Protein AF-X1D579-F1 (afdb_monomer)

pLDDT: mean 88.54, std 12.67, range [33.84, 98.38]

Mean predicted aligned error: 5.42 Å

Sequence (133 aa):
TDLMLLWPPNHQMEDVAVYIDATDNCAAPEDLILLSVTVSSSELDDSNGTGDGETLGDVNGENGDTVPVDVTSLFGYNTISMGFEGSLSLRAERDGAGSGRTYTITAILLDTANNIAQTSCVIVVPHDRRGKK

Secondary structure (DSSP, 8-state):
--EEE--S--S-EEEEEEEE----SSS-GGG-EEEEEEEEESS-TT-SSSSS-----TBTTB--SSS-EE-GGGEEEETTTTEEEEEEEEE----TTSSEEEEEEEEEEE-TT--EEEEEEEEEEES------

Structure (mmCIF, N/CA/C/O backbone):
data_AF-X1D579-F1
#
_entry.id   AF-X1D579-F1
#
loop_
_atom_site.group_PDB
_atom_site.id
_atom_site.type_symbol
_atom_site.label_atom_id
_atom_site.label_alt_id
_atom_site.label_comp_id
_atom_site.label_asym_id
_atom_site.label_entity_id
_atom_site.label_seq_id
_atom_site.pdbx_PDB_ins_code
_atom_site.Cartn_x
_atom_site.Cartn_y
_atom_site.Cartn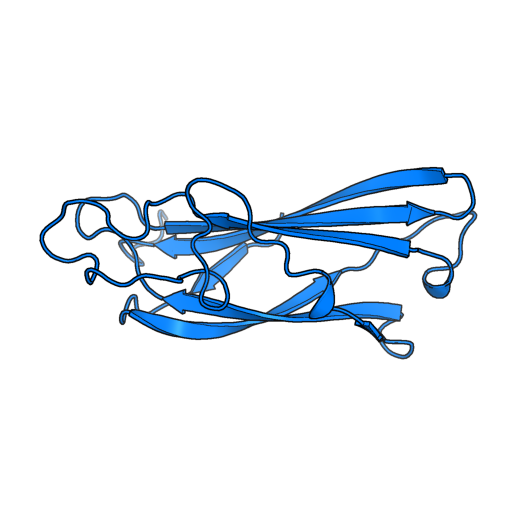_z
_atom_site.occupancy
_atom_site.B_iso_or_equiv
_atom_site.auth_seq_id
_atom_site.auth_comp_id
_atom_site.auth_asym_id
_atom_site.auth_atom_id
_atom_site.pdbx_PDB_model_num
ATOM 1 N N . THR A 1 1 ? -6.416 -8.565 -8.035 1.00 54.69 1 THR A N 1
ATOM 2 C CA . THR A 1 1 ? -6.226 -7.712 -6.851 1.00 54.69 1 THR A CA 1
ATOM 3 C C . THR A 1 1 ? -5.818 -8.619 -5.725 1.00 54.69 1 THR A C 1
ATOM 5 O O . THR A 1 1 ? -6.550 -9.570 -5.462 1.00 54.69 1 THR A O 1
ATOM 8 N N . ASP A 1 2 ? -4.636 -8.406 -5.159 1.00 72.81 2 ASP A N 1
ATOM 9 C CA . ASP A 1 2 ? -4.200 -9.155 -3.979 1.00 72.81 2 ASP A CA 1
ATOM 10 C C . ASP A 1 2 ? -5.021 -8.719 -2.752 1.00 72.81 2 ASP A C 1
ATOM 12 O O . ASP A 1 2 ? -5.448 -7.559 -2.686 1.00 72.81 2 ASP A O 1
ATOM 16 N N . LEU A 1 3 ? -5.298 -9.656 -1.841 1.00 71.88 3 LEU A N 1
ATOM 17 C CA . LEU A 1 3 ? -6.120 -9.438 -0.652 1.00 71.88 3 LEU A CA 1
ATOM 18 C C . LEU A 1 3 ? -5.370 -9.886 0.599 1.00 71.88 3 LEU A C 1
ATOM 20 O O . LEU A 1 3 ? -5.144 -11.080 0.802 1.00 71.88 3 LEU A O 1
ATOM 24 N N . MET A 1 4 ? -5.086 -8.936 1.485 1.00 86.88 4 MET A N 1
ATOM 25 C CA . MET A 1 4 ? -4.479 -9.214 2.784 1.00 86.88 4 MET A CA 1
ATOM 26 C C . MET A 1 4 ? -5.466 -8.942 3.921 1.00 86.88 4 MET A C 1
ATOM 28 O O . MET A 1 4 ? -6.268 -8.013 3.860 1.00 86.88 4 MET A O 1
ATOM 32 N N . LEU A 1 5 ? -5.403 -9.758 4.972 1.00 91.50 5 LEU A N 1
ATOM 33 C CA . LEU A 1 5 ? -6.219 -9.612 6.173 1.00 91.50 5 LEU A CA 1
ATOM 34 C C . LEU A 1 5 ? -5.388 -9.010 7.303 1.00 91.50 5 LEU A C 1
ATOM 36 O O . LEU A 1 5 ? -4.361 -9.577 7.671 1.00 91.50 5 LEU A O 1
ATOM 40 N N . LEU A 1 6 ? -5.893 -7.946 7.916 1.00 92.38 6 LEU A N 1
ATOM 41 C CA . LEU A 1 6 ? -5.265 -7.289 9.053 1.00 92.38 6 LEU A CA 1
ATOM 42 C C . LEU A 1 6 ? -6.186 -7.485 10.277 1.00 92.38 6 LEU A C 1
ATOM 44 O O . LEU A 1 6 ? -7.301 -6.972 10.344 1.00 92.38 6 LEU A O 1
ATOM 48 N N . TRP A 1 7 ? -5.793 -8.400 11.173 1.00 89.62 7 TRP A N 1
ATOM 49 C CA . TRP A 1 7 ? -6.603 -8.875 12.307 1.00 89.62 7 TRP A CA 1
ATOM 50 C C . TRP A 1 7 ? -5.715 -9.417 13.438 1.00 89.62 7 TRP A C 1
ATOM 52 O O . TRP A 1 7 ? -4.786 -10.173 13.135 1.00 89.62 7 TRP A O 1
ATOM 62 N N . PRO A 1 8 ? -6.085 -9.243 14.727 1.00 91.38 8 PRO A N 1
ATOM 63 C CA . PRO A 1 8 ? -7.355 -8.698 15.252 1.00 91.38 8 PRO A CA 1
ATOM 64 C C . PRO A 1 8 ? -7.518 -7.197 15.063 1.00 91.38 8 PRO A C 1
ATOM 66 O O . PRO A 1 8 ? -6.504 -6.524 15.003 1.00 91.38 8 PRO A O 1
ATOM 69 N N . PRO A 1 9 ? -8.763 -6.676 14.985 1.00 89.62 9 PRO A N 1
ATOM 70 C CA . PRO A 1 9 ? -9.013 -5.243 15.013 1.00 89.62 9 PRO A CA 1
ATOM 71 C C . PRO A 1 9 ? -8.744 -4.732 16.438 1.00 89.62 9 PRO A C 1
ATOM 73 O O . PRO A 1 9 ? -9.656 -4.586 17.247 1.00 89.62 9 PRO A O 1
ATOM 76 N N . ASN A 1 10 ? -7.468 -4.622 16.793 1.00 89.69 10 ASN A N 1
ATOM 77 C CA . ASN A 1 10 ? -6.954 -4.302 18.126 1.00 89.69 10 ASN A CA 1
ATOM 78 C C . ASN A 1 10 ? -6.455 -2.850 18.233 1.00 89.69 10 ASN A C 1
ATOM 80 O O . ASN A 1 10 ? -5.860 -2.487 19.246 1.00 89.69 10 ASN A O 1
ATOM 84 N N . HIS A 1 11 ? -6.676 -2.057 17.186 1.00 88.62 11 HIS A N 1
ATOM 85 C CA . HIS A 1 11 ? -6.297 -0.656 17.042 1.00 88.62 11 HIS A CA 1
ATOM 86 C C . HIS A 1 11 ? -4.784 -0.429 17.095 1.00 88.62 11 HIS A C 1
ATOM 88 O O . HIS A 1 11 ? -4.320 0.668 17.399 1.00 88.62 11 HIS A O 1
ATOM 94 N N . GLN A 1 12 ? -3.989 -1.458 16.796 1.00 91.44 12 GLN A N 1
ATOM 95 C CA . GLN A 1 12 ? -2.535 -1.357 16.706 1.00 91.44 12 GLN A CA 1
ATOM 96 C C . GLN A 1 12 ? -2.098 -1.093 15.268 1.00 91.44 12 GLN A C 1
ATOM 98 O O . GLN A 1 12 ? -2.773 -1.491 14.324 1.00 91.44 12 GLN A O 1
ATOM 103 N N . MET A 1 13 ? -0.971 -0.405 15.110 1.00 94.38 13 MET A N 1
ATOM 104 C CA . MET A 1 13 ? -0.308 -0.287 13.815 1.00 94.38 13 MET A CA 1
ATOM 105 C C . MET A 1 13 ? 0.410 -1.598 13.513 1.00 94.38 13 MET A C 1
ATOM 107 O O . MET A 1 13 ? 1.166 -2.090 14.351 1.00 94.38 13 MET A O 1
ATOM 111 N N . GLU A 1 14 ? 0.165 -2.141 12.330 1.00 95.38 14 GLU A N 1
ATOM 112 C CA . GLU A 1 14 ? 0.783 -3.364 11.838 1.00 95.38 14 GLU A CA 1
ATOM 113 C C . GLU A 1 14 ? 1.589 -3.042 10.583 1.00 95.38 14 GLU A C 1
ATOM 115 O O . GLU A 1 14 ? 1.103 -2.374 9.664 1.00 95.38 14 GLU A O 1
ATOM 120 N N . ASP A 1 15 ? 2.823 -3.534 10.539 1.00 95.88 15 ASP A N 1
ATOM 121 C CA . ASP A 1 15 ? 3.687 -3.348 9.381 1.00 95.88 15 ASP A CA 1
ATOM 122 C C . ASP A 1 15 ? 3.288 -4.303 8.255 1.00 95.88 15 ASP A C 1
ATOM 124 O O . ASP A 1 15 ? 3.162 -5.518 8.429 1.00 95.88 15 ASP A O 1
ATOM 128 N N . VAL A 1 16 ? 3.111 -3.728 7.072 1.00 95.19 16 VAL A N 1
ATOM 129 C CA . VAL A 1 16 ? 2.694 -4.408 5.856 1.00 95.19 16 VAL A CA 1
ATOM 130 C C . VAL A 1 16 ? 3.796 -4.305 4.820 1.00 95.19 16 VAL A C 1
ATOM 132 O O . VAL A 1 16 ? 4.082 -3.226 4.300 1.00 95.19 16 VAL A O 1
ATOM 135 N N . ALA A 1 17 ? 4.377 -5.455 4.485 1.00 95.06 17 ALA A N 1
ATOM 136 C CA . ALA A 1 17 ? 5.295 -5.576 3.365 1.00 95.06 17 ALA A CA 1
ATOM 137 C C . ALA A 1 17 ? 4.515 -5.618 2.045 1.00 95.06 17 ALA A C 1
ATOM 139 O O . ALA A 1 17 ? 3.573 -6.397 1.891 1.00 95.06 17 ALA A O 1
ATOM 140 N N . VAL A 1 18 ? 4.936 -4.802 1.085 1.00 95.50 18 VAL A N 1
ATOM 141 C CA . VAL A 1 18 ? 4.339 -4.709 -0.246 1.00 95.50 18 VAL A CA 1
ATOM 142 C C . VAL A 1 18 ? 5.426 -4.918 -1.289 1.00 95.50 18 VAL A C 1
ATOM 144 O O . VAL A 1 18 ? 6.492 -4.305 -1.231 1.00 95.50 18 VAL A O 1
ATOM 147 N N . TYR A 1 19 ? 5.125 -5.782 -2.254 1.00 95.44 19 TYR A N 1
ATOM 148 C CA . TYR A 1 19 ? 5.961 -6.059 -3.413 1.00 95.44 19 TYR A CA 1
ATOM 149 C C . TYR A 1 19 ? 5.206 -5.661 -4.680 1.00 95.44 19 TYR A C 1
ATOM 151 O O . TYR A 1 19 ? 4.040 -6.020 -4.851 1.00 95.44 19 TYR A O 1
ATOM 159 N N . ILE A 1 20 ? 5.865 -4.894 -5.543 1.00 95.00 20 ILE A N 1
ATOM 160 C CA . ILE A 1 20 ? 5.325 -4.401 -6.807 1.00 95.00 20 ILE A CA 1
ATOM 161 C C . ILE A 1 20 ? 6.261 -4.865 -7.916 1.00 95.00 20 ILE A C 1
ATOM 163 O O . ILE A 1 20 ? 7.408 -4.421 -8.003 1.00 95.00 20 ILE A O 1
ATOM 167 N N . ASP A 1 21 ? 5.752 -5.714 -8.796 1.00 91.81 21 ASP A N 1
ATOM 168 C CA . ASP A 1 21 ? 6.420 -6.123 -10.019 1.00 91.81 21 ASP A CA 1
ATOM 169 C C . ASP A 1 21 ? 5.621 -5.715 -11.255 1.00 91.81 21 ASP A C 1
ATOM 171 O O . ASP A 1 21 ? 4.410 -5.477 -11.235 1.00 91.81 21 ASP A O 1
ATOM 175 N N . ALA A 1 22 ? 6.339 -5.606 -12.363 1.00 91.19 22 ALA A N 1
ATOM 176 C CA . ALA A 1 22 ? 5.750 -5.495 -13.679 1.00 91.19 22 ALA A CA 1
ATOM 177 C C . ALA A 1 22 ? 6.685 -6.137 -14.696 1.00 91.19 22 ALA A C 1
ATOM 179 O O . ALA A 1 22 ? 7.901 -6.208 -14.515 1.00 91.19 22 ALA A O 1
ATOM 180 N N . THR A 1 23 ? 6.088 -6.614 -15.781 1.00 88.88 23 THR A N 1
ATOM 181 C CA . THR A 1 23 ? 6.819 -7.177 -16.910 1.00 88.88 23 THR A CA 1
ATOM 182 C C . THR A 1 23 ? 6.468 -6.389 -18.152 1.00 88.88 23 THR A C 1
ATOM 184 O O . THR A 1 23 ? 5.314 -6.015 -18.357 1.00 88.88 23 THR A O 1
ATOM 187 N N . ASP A 1 24 ? 7.475 -6.152 -18.978 1.00 89.31 24 ASP A N 1
ATOM 188 C CA . ASP A 1 24 ? 7.334 -5.510 -20.271 1.00 89.31 24 ASP A CA 1
ATOM 189 C C . ASP A 1 24 ? 8.174 -6.295 -21.287 1.00 89.31 24 ASP A C 1
ATOM 191 O O . ASP A 1 24 ? 9.196 -6.892 -20.946 1.00 89.31 24 ASP A O 1
ATOM 195 N N . ASN A 1 25 ? 7.718 -6.363 -22.538 1.00 88.94 25 ASN A N 1
ATOM 196 C CA . ASN A 1 25 ? 8.435 -7.089 -23.590 1.00 88.94 25 ASN A CA 1
ATOM 197 C C . ASN A 1 25 ? 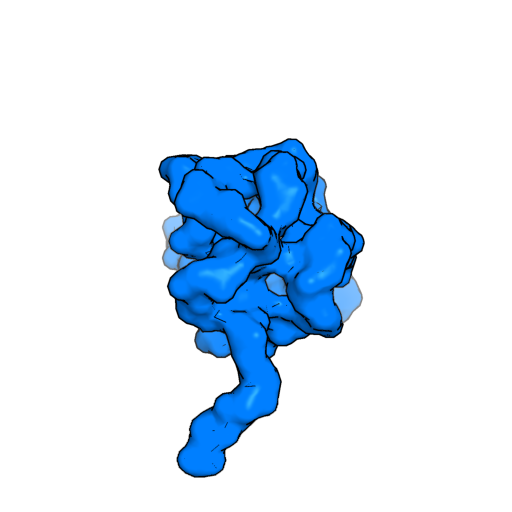9.582 -6.261 -24.208 1.00 88.94 25 ASN A C 1
ATOM 199 O O . ASN A 1 25 ? 10.413 -6.798 -24.938 1.00 88.94 25 ASN A O 1
ATOM 203 N N . CYS A 1 26 ? 9.598 -4.956 -23.950 1.00 90.44 26 CYS A N 1
ATOM 204 C CA . CYS A 1 26 ? 10.524 -3.962 -24.479 1.00 90.44 26 CYS A CA 1
ATOM 205 C C . CYS A 1 26 ? 11.414 -3.344 -23.390 1.00 90.44 26 CYS A C 1
ATOM 207 O O . CYS A 1 26 ? 12.543 -2.969 -23.704 1.00 90.44 26 CYS A O 1
ATOM 209 N N . ALA A 1 27 ? 10.935 -3.229 -22.146 1.00 90.25 27 ALA A N 1
ATOM 210 C CA . ALA A 1 27 ? 11.697 -2.684 -21.019 1.00 90.25 27 ALA A CA 1
ATOM 211 C C . ALA A 1 27 ? 12.129 -3.781 -20.035 1.00 90.25 27 ALA A C 1
ATOM 213 O O . ALA A 1 27 ? 11.350 -4.675 -19.699 1.00 90.25 27 ALA A O 1
ATOM 214 N N . ALA A 1 28 ? 13.371 -3.705 -19.548 1.00 91.06 28 ALA A N 1
ATOM 215 C CA . ALA A 1 28 ? 13.784 -4.536 -18.426 1.00 91.06 28 ALA A CA 1
ATOM 216 C C . ALA A 1 28 ? 13.121 -4.020 -17.131 1.00 91.06 28 ALA A C 1
ATOM 218 O O . ALA A 1 28 ? 12.894 -2.816 -17.008 1.00 91.06 28 ALA A O 1
ATOM 219 N N . PRO A 1 29 ? 12.841 -4.883 -16.134 1.00 90.75 29 PRO A N 1
ATOM 220 C CA . PRO A 1 29 ? 12.221 -4.452 -14.876 1.00 90.75 29 PRO A CA 1
ATOM 221 C C . PRO A 1 29 ? 12.988 -3.347 -14.131 1.00 90.75 29 PRO A C 1
ATOM 223 O O . PRO A 1 29 ? 12.376 -2.519 -13.465 1.00 90.75 29 PRO A O 1
ATOM 226 N N . GLU A 1 30 ? 14.314 -3.298 -14.282 1.00 92.25 30 GLU A N 1
ATOM 227 C CA . GLU A 1 30 ? 15.184 -2.277 -13.678 1.00 92.25 30 GLU A CA 1
ATOM 228 C C . GLU A 1 30 ? 15.116 -0.905 -14.363 1.00 92.25 30 GLU A C 1
ATOM 230 O O . GLU A 1 30 ? 15.524 0.090 -13.767 1.00 92.25 30 GLU A O 1
ATOM 235 N N . ASP A 1 31 ? 14.571 -0.841 -15.581 1.00 93.81 31 ASP A N 1
ATOM 236 C CA . ASP A 1 31 ? 14.356 0.408 -16.317 1.00 93.81 31 ASP A CA 1
ATOM 237 C C . ASP A 1 31 ? 12.990 1.046 -16.010 1.00 93.81 31 ASP A C 1
ATOM 239 O O . ASP A 1 31 ? 12.690 2.146 -16.485 1.00 93.81 31 ASP A O 1
ATOM 243 N N . LEU A 1 32 ? 12.137 0.360 -15.242 1.00 94.19 32 LEU A N 1
ATOM 244 C CA . LEU A 1 32 ? 10.837 0.877 -14.835 1.00 94.19 32 LEU A CA 1
ATOM 245 C C . LEU A 1 32 ? 10.997 1.944 -13.753 1.00 94.19 32 LEU A C 1
ATOM 247 O O . LEU A 1 32 ? 11.814 1.830 -12.841 1.00 94.19 32 LEU A O 1
ATOM 251 N N . ILE A 1 33 ? 10.157 2.972 -13.822 1.00 95.06 33 ILE A N 1
ATOM 252 C CA . ILE A 1 33 ? 10.129 4.059 -12.846 1.00 95.06 33 ILE A CA 1
ATOM 253 C C . ILE A 1 33 ? 8.847 3.945 -12.028 1.00 95.06 33 ILE A C 1
ATOM 255 O O . ILE A 1 33 ? 7.745 4.011 -12.575 1.00 95.06 33 ILE A O 1
ATOM 259 N N . LEU A 1 34 ? 8.989 3.828 -10.708 1.00 97.19 34 LEU A N 1
ATOM 260 C CA . LEU A 1 34 ? 7.879 3.970 -9.771 1.00 97.19 34 LEU A CA 1
ATOM 261 C C . LEU A 1 34 ? 7.505 5.448 -9.651 1.00 97.19 34 LEU A C 1
ATOM 263 O O . LEU A 1 34 ? 8.227 6.229 -9.036 1.00 97.19 34 LEU A O 1
ATOM 267 N N . LEU A 1 35 ? 6.394 5.832 -10.284 1.00 97.19 35 LEU A N 1
ATOM 268 C CA . LEU A 1 35 ? 5.904 7.210 -10.266 1.00 97.19 35 LEU A CA 1
ATOM 269 C C . LEU A 1 35 ? 5.226 7.546 -8.944 1.00 97.19 35 LEU A C 1
ATOM 271 O O . LEU A 1 35 ? 5.449 8.629 -8.407 1.00 97.19 35 LEU A O 1
ATOM 275 N N . SER A 1 36 ? 4.380 6.643 -8.450 1.00 98.06 36 SER A N 1
ATOM 276 C CA . SER A 1 36 ? 3.715 6.828 -7.167 1.00 98.06 36 SER A CA 1
ATOM 277 C C . SER A 1 36 ? 3.262 5.517 -6.539 1.00 98.06 36 SER A C 1
ATOM 279 O O . SER A 1 36 ? 2.948 4.548 -7.235 1.00 98.06 36 SER A O 1
ATOM 281 N N . VAL A 1 37 ? 3.180 5.529 -5.210 1.00 98.38 37 VAL A N 1
ATOM 282 C CA . VAL A 1 37 ? 2.425 4.582 -4.391 1.00 98.38 37 VAL A CA 1
ATOM 283 C C . VAL A 1 37 ? 1.571 5.384 -3.420 1.00 98.38 37 VAL A C 1
ATOM 285 O O . VAL A 1 37 ? 2.100 6.122 -2.591 1.00 98.38 37 VAL A O 1
ATOM 288 N N . THR A 1 38 ? 0.252 5.242 -3.516 1.00 98.38 38 THR A N 1
ATOM 289 C CA . THR A 1 38 ? -0.694 5.925 -2.631 1.00 98.38 38 THR A CA 1
ATOM 290 C C . THR A 1 38 ? -1.608 4.946 -1.917 1.00 98.38 38 THR A C 1
ATOM 292 O O . THR A 1 38 ? -1.908 3.867 -2.434 1.00 98.38 38 THR A O 1
ATOM 295 N N . VAL A 1 39 ? -2.067 5.323 -0.725 1.00 98.12 39 VAL A N 1
ATOM 296 C CA . VAL A 1 39 ? -2.962 4.496 0.087 1.00 98.12 39 VAL A CA 1
ATOM 297 C C . VAL A 1 39 ? -4.187 5.297 0.504 1.00 98.12 39 VAL A C 1
ATOM 299 O O . VAL A 1 39 ? -4.062 6.362 1.101 1.00 98.12 39 VAL A O 1
ATOM 302 N N . SER A 1 40 ? -5.375 4.774 0.203 1.00 96.94 40 SER A N 1
ATOM 303 C CA . SER A 1 40 ? -6.652 5.342 0.649 1.00 96.94 40 SER A CA 1
ATOM 304 C C . SER A 1 40 ? -7.362 4.420 1.638 1.00 96.94 40 SER A C 1
ATOM 306 O O . SER A 1 40 ? -7.378 3.205 1.428 1.00 96.94 40 SER A O 1
ATOM 308 N N . SER A 1 41 ? -8.011 4.992 2.648 1.00 95.19 41 SER A N 1
ATOM 309 C CA . SER A 1 41 ? -8.894 4.309 3.598 1.00 95.19 41 SER A CA 1
ATOM 310 C C . SER A 1 41 ? -10.358 4.466 3.181 1.00 95.19 41 SER A C 1
ATOM 312 O O . SER A 1 41 ? -10.765 5.512 2.682 1.00 95.19 41 SER A O 1
ATOM 314 N N . SER A 1 42 ? -11.168 3.423 3.375 1.00 93.31 42 SER A N 1
ATOM 315 C CA . SER A 1 42 ? -12.618 3.4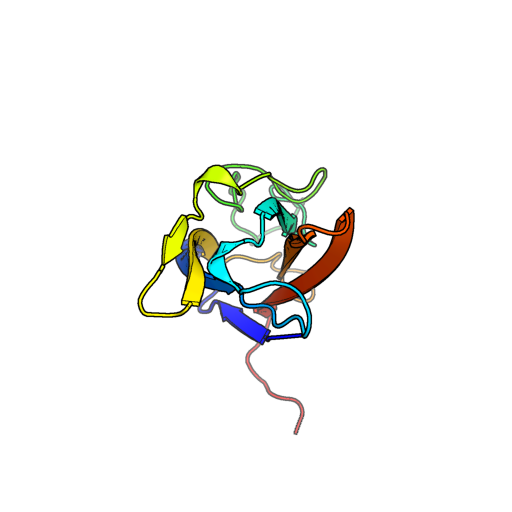74 3.137 1.00 93.31 42 SER A CA 1
ATOM 316 C C . SER A 1 42 ? -13.436 3.975 4.327 1.00 93.31 42 SER A C 1
ATOM 318 O O . SER A 1 42 ? -14.650 4.127 4.201 1.00 93.31 42 SER A O 1
ATOM 320 N N . GLU A 1 43 ? -12.811 4.140 5.488 1.00 89.06 43 GLU A N 1
ATOM 321 C CA . GLU A 1 43 ? -13.447 4.635 6.708 1.00 89.06 43 GLU A CA 1
ATOM 322 C C . GLU A 1 43 ? -12.736 5.908 7.159 1.00 89.06 43 GLU A C 1
ATOM 324 O O . GLU A 1 43 ? -11.533 6.039 6.935 1.00 89.06 43 GLU A O 1
ATOM 329 N N . LEU A 1 44 ? -13.493 6.822 7.770 1.00 84.75 44 LEU A N 1
ATOM 330 C CA . LEU A 1 44 ? -12.940 8.021 8.394 1.00 84.75 44 LEU A CA 1
ATOM 331 C C . LEU A 1 44 ? -1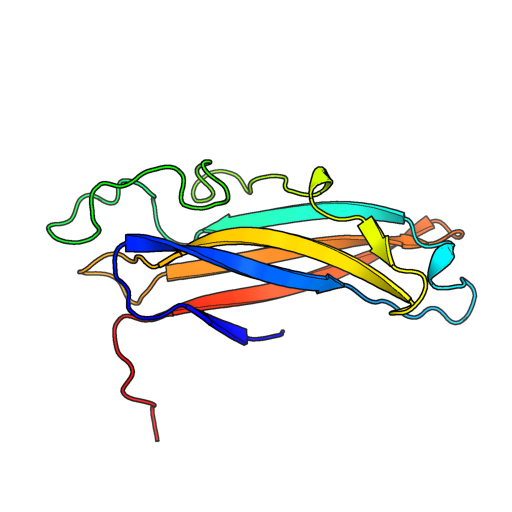2.110 7.614 9.616 1.00 84.75 44 LEU A C 1
ATOM 333 O O . LEU A 1 44 ? -12.535 6.728 10.359 1.00 84.75 44 LEU A O 1
ATOM 337 N N . ASP A 1 45 ? -10.983 8.288 9.834 1.00 75.38 45 ASP A N 1
ATOM 338 C CA . ASP A 1 45 ? -10.134 8.077 11.015 1.00 75.38 45 ASP A CA 1
ATOM 339 C C . ASP A 1 45 ? -10.881 8.479 12.319 1.00 75.38 45 ASP A C 1
ATOM 341 O O . ASP A 1 45 ? -10.730 7.847 13.352 1.00 75.38 45 ASP A O 1
ATOM 345 N N . ASP A 1 46 ? -11.771 9.481 12.272 1.00 66.50 46 ASP A N 1
ATOM 346 C CA . ASP A 1 46 ? -12.618 9.912 13.409 1.00 66.50 46 ASP A CA 1
ATOM 347 C C . ASP A 1 46 ? -14.109 9.669 13.115 1.00 66.50 46 ASP A C 1
ATOM 349 O O . ASP A 1 46 ? -14.943 10.584 13.130 1.00 66.50 46 ASP A O 1
ATOM 353 N N . SER A 1 47 ? -14.457 8.441 12.712 1.00 61.31 47 SER A N 1
ATOM 354 C CA . SER A 1 47 ? -15.862 8.100 12.479 1.00 61.31 47 SER A CA 1
ATOM 355 C C . SER A 1 47 ? -16.630 8.226 13.792 1.00 61.31 47 SER A C 1
ATOM 357 O O . SER A 1 47 ? -16.348 7.563 14.779 1.00 61.31 47 SER A O 1
ATOM 359 N N . ASN A 1 48 ? -17.654 9.075 13.822 1.00 53.69 48 ASN A N 1
ATOM 360 C CA . ASN A 1 48 ? -18.434 9.287 15.035 1.00 53.69 48 ASN A CA 1
ATOM 361 C C . ASN A 1 48 ? -19.176 7.982 15.428 1.00 53.69 48 ASN A C 1
ATOM 363 O O . ASN A 1 48 ? -20.261 7.697 14.914 1.00 53.69 48 ASN A O 1
ATOM 367 N N . GLY A 1 49 ? -18.600 7.198 16.346 1.00 54.38 49 GLY A N 1
ATOM 368 C CA . GLY A 1 49 ? -19.047 5.860 16.748 1.00 54.38 49 GLY A CA 1
ATOM 369 C C . GLY A 1 49 ? -18.626 5.505 18.181 1.00 54.38 49 GLY A C 1
ATOM 370 O O . GLY A 1 49 ? -17.909 6.245 18.838 1.00 54.38 49 GLY A O 1
ATOM 371 N N . THR A 1 50 ? -19.124 4.391 18.735 1.00 55.53 50 THR A N 1
ATOM 372 C CA . THR A 1 50 ? -18.880 4.016 20.150 1.00 55.53 50 THR A CA 1
ATOM 373 C C . THR A 1 50 ? -17.840 2.903 20.328 1.00 55.53 50 THR A C 1
ATOM 375 O O . THR A 1 50 ? -17.923 2.149 21.301 1.00 55.53 50 THR A O 1
ATOM 378 N N . GLY A 1 51 ? -16.911 2.720 19.385 1.00 59.06 51 GLY A N 1
ATOM 379 C CA . GLY A 1 51 ? -15.963 1.601 19.463 1.00 59.06 51 GLY A CA 1
ATOM 380 C C . GLY A 1 51 ? -14.996 1.423 18.296 1.00 59.06 51 GLY A C 1
ATOM 381 O O . GLY A 1 51 ? -14.534 0.303 18.104 1.00 59.06 51 GLY A O 1
ATOM 382 N N . ASP A 1 52 ? -14.727 2.470 17.523 1.00 60.88 52 ASP A N 1
ATOM 383 C CA . ASP A 1 52 ? -13.722 2.491 16.451 1.00 60.88 52 ASP A CA 1
ATOM 384 C C . ASP A 1 52 ? -12.318 2.852 16.962 1.00 60.88 52 ASP A C 1
ATOM 386 O O . ASP A 1 52 ? -11.336 2.483 16.340 1.00 60.88 52 ASP A O 1
ATOM 390 N N . GLY A 1 53 ? -12.223 3.463 18.148 1.00 61.69 53 GLY A N 1
ATOM 391 C CA . GLY A 1 53 ? -10.963 3.740 18.831 1.00 61.69 53 GLY A CA 1
ATOM 392 C C . GLY A 1 53 ? -10.599 5.212 18.944 1.00 61.69 53 GLY A C 1
ATOM 393 O O . GLY A 1 53 ? -9.646 5.489 19.673 1.00 61.69 53 GLY A O 1
ATOM 394 N N . GLU A 1 54 ? -11.338 6.118 18.289 1.00 71.12 54 GLU A N 1
ATOM 395 C CA . GLU A 1 54 ? -10.992 7.547 18.161 1.00 71.12 54 GLU A CA 1
ATOM 396 C C . GLU A 1 54 ? -9.495 7.750 17.829 1.00 71.12 54 GLU A C 1
ATOM 398 O O . GLU A 1 54 ? -8.823 8.610 18.410 1.00 71.12 54 GLU A O 1
ATOM 403 N N . THR A 1 55 ? -8.918 6.894 16.973 1.00 78.44 55 THR A N 1
ATOM 404 C CA . THR A 1 55 ? -7.497 6.989 16.623 1.00 78.44 55 THR A CA 1
ATOM 405 C C . THR A 1 55 ? -7.315 7.657 15.269 1.00 78.44 55 THR A C 1
ATOM 407 O O . THR A 1 55 ? -8.158 7.562 14.397 1.00 78.44 55 THR A O 1
ATOM 410 N N . LEU A 1 56 ? -6.224 8.403 15.116 1.00 85.38 56 LEU A N 1
ATOM 411 C CA . LEU A 1 56 ? -5.897 9.099 13.875 1.00 85.38 56 LEU A CA 1
ATOM 412 C C . LEU A 1 56 ? -4.608 8.532 13.293 1.00 85.38 56 LEU A C 1
ATOM 414 O O . LEU A 1 56 ? -3.761 7.994 14.025 1.00 85.38 56 LEU A O 1
ATOM 418 N N . GLY A 1 57 ? -4.403 8.762 12.000 1.00 90.50 57 GLY A N 1
ATOM 419 C CA . GLY A 1 57 ? -3.140 8.452 11.354 1.00 90.50 57 GLY A CA 1
ATOM 420 C C . GLY A 1 57 ? -3.037 6.984 10.964 1.00 90.50 57 GLY A C 1
ATOM 421 O O . GLY A 1 57 ? -2.011 6.340 11.201 1.00 90.50 57 GLY A O 1
ATOM 422 N N . ASP A 1 58 ? -4.110 6.440 10.404 1.00 91.81 58 ASP A N 1
ATOM 423 C CA . ASP A 1 58 ? -4.249 5.002 10.167 1.00 91.81 58 ASP A CA 1
ATOM 424 C C . ASP A 1 58 ? -3.421 4.469 9.009 1.00 91.81 58 ASP A C 1
ATOM 426 O O . ASP A 1 58 ? -3.246 3.256 8.850 1.00 91.81 58 ASP A O 1
ATOM 430 N N . VAL A 1 59 ? -2.883 5.388 8.217 1.00 94.88 59 VAL A N 1
ATOM 431 C CA . VAL A 1 59 ? -2.042 5.119 7.068 1.00 94.88 59 VAL A CA 1
ATOM 432 C C . VAL A 1 59 ? -0.687 5.762 7.315 1.00 94.88 59 VAL A C 1
ATOM 434 O O . VAL A 1 59 ? -0.473 6.940 7.053 1.00 94.88 59 VAL A O 1
ATOM 437 N N . ASN A 1 60 ? 0.251 4.977 7.844 1.00 94.81 60 ASN A N 1
ATOM 438 C CA . ASN A 1 60 ? 1.617 5.406 8.140 1.00 94.81 60 ASN A CA 1
ATOM 439 C C . ASN A 1 60 ? 1.706 6.663 9.039 1.00 94.81 60 ASN A C 1
ATOM 441 O O . ASN A 1 60 ? 2.631 7.463 8.910 1.00 94.81 60 ASN A O 1
ATOM 445 N N . GLY A 1 61 ? 0.751 6.840 9.960 1.00 92.25 61 GLY A N 1
ATOM 446 C CA . GLY A 1 61 ? 0.663 8.022 10.823 1.00 92.25 61 GLY A CA 1
ATOM 447 C C . GLY A 1 61 ? -0.080 9.212 10.206 1.00 92.25 61 GLY A C 1
ATOM 448 O O . GLY A 1 61 ? -0.146 10.264 10.840 1.00 92.25 61 GLY A O 1
ATOM 449 N N . GLU A 1 62 ? -0.650 9.054 9.011 1.00 93.44 62 GLU A N 1
ATOM 450 C CA . GLU A 1 62 ? -1.458 10.049 8.300 1.00 93.44 62 GLU A CA 1
ATOM 451 C C . GLU A 1 62 ? -2.876 9.531 8.009 1.00 93.44 62 GLU A C 1
ATOM 453 O O . GLU A 1 62 ? -3.136 8.326 8.057 1.00 93.44 62 GLU A O 1
ATOM 458 N N . ASN A 1 63 ? -3.795 10.452 7.706 1.00 90.12 63 ASN A N 1
ATOM 459 C CA . ASN A 1 63 ? -5.195 10.132 7.433 1.00 90.12 63 ASN A CA 1
ATOM 460 C C . ASN A 1 63 ? -5.383 9.841 5.940 1.00 90.12 63 ASN A C 1
ATOM 462 O O . ASN A 1 63 ? -5.102 10.695 5.098 1.00 90.12 63 ASN A O 1
ATOM 466 N N . GLY A 1 64 ? -5.879 8.647 5.611 1.00 89.94 64 GLY A N 1
ATOM 467 C CA . GLY A 1 64 ? -6.056 8.198 4.223 1.00 89.94 64 GLY A CA 1
ATOM 468 C C . GLY A 1 64 ? -7.491 8.246 3.703 1.00 89.94 64 GLY A C 1
ATOM 469 O O . GLY A 1 64 ? -7.750 7.782 2.593 1.00 89.94 64 GLY A O 1
ATOM 470 N N . ASP A 1 65 ? -8.432 8.736 4.500 1.00 88.94 65 ASP A N 1
ATOM 471 C CA . ASP A 1 65 ? -9.875 8.696 4.248 1.00 88.94 65 ASP A CA 1
ATOM 472 C C . ASP A 1 65 ? -10.354 9.756 3.238 1.00 88.94 65 ASP A C 1
ATOM 474 O O . ASP A 1 65 ? -11.183 9.485 2.368 1.00 88.94 65 ASP A O 1
ATOM 478 N N . THR A 1 66 ? -9.810 10.971 3.330 1.00 87.31 66 THR A N 1
ATOM 479 C CA . THR A 1 66 ? -10.221 12.121 2.512 1.00 87.31 66 THR A CA 1
ATOM 480 C C . THR A 1 66 ? -9.322 12.303 1.289 1.00 87.31 66 THR A C 1
ATOM 482 O O . THR A 1 66 ? -9.793 12.666 0.208 1.00 87.31 66 THR A O 1
ATOM 485 N N . VAL A 1 67 ? -8.020 12.060 1.450 1.00 91.88 67 VAL A N 1
ATOM 486 C CA . VAL A 1 67 ? -7.009 12.141 0.389 1.00 91.88 67 VAL A CA 1
ATOM 487 C C . VAL A 1 67 ? -6.083 10.932 0.524 1.00 91.88 67 VAL A C 1
ATOM 489 O O . VAL A 1 67 ? -5.652 10.647 1.638 1.00 91.88 67 VAL A O 1
ATOM 492 N N . PRO A 1 68 ? -5.750 10.223 -0.571 1.00 96.94 68 PRO A N 1
ATOM 493 C CA . PRO A 1 68 ? -4.772 9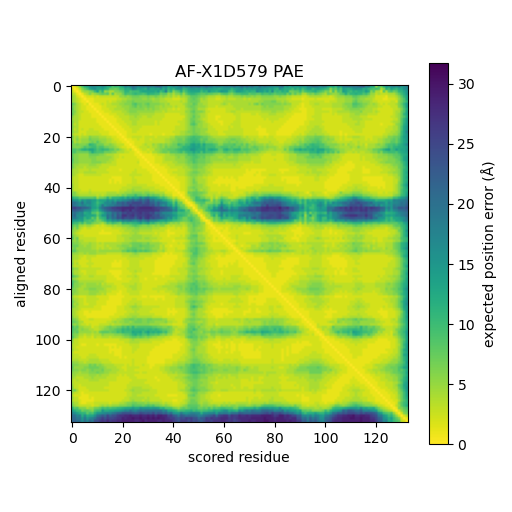.145 -0.504 1.00 96.94 68 PRO A CA 1
ATOM 494 C C . PRO A 1 68 ? -3.410 9.648 -0.007 1.00 96.94 68 PRO A C 1
ATOM 496 O O . PRO A 1 68 ? -2.894 10.639 -0.525 1.00 96.94 68 PRO A O 1
ATOM 499 N N . VAL A 1 69 ? -2.815 8.938 0.950 1.00 97.75 69 VAL A N 1
ATOM 500 C CA . VAL A 1 69 ? -1.481 9.242 1.489 1.00 97.75 69 VAL A CA 1
ATOM 501 C C . VAL A 1 69 ? -0.423 8.766 0.501 1.00 97.75 69 VAL A C 1
ATOM 503 O O . VAL A 1 69 ? -0.466 7.615 0.064 1.00 97.75 69 VAL A O 1
ATOM 506 N N . ASP A 1 70 ? 0.522 9.636 0.148 1.00 98.06 70 ASP A N 1
ATOM 507 C CA . ASP A 1 70 ? 1.673 9.285 -0.686 1.00 98.06 70 ASP A CA 1
ATOM 508 C C . ASP A 1 70 ? 2.761 8.618 0.163 1.00 98.06 70 ASP A C 1
ATOM 510 O O . ASP A 1 70 ? 3.355 9.233 1.046 1.00 98.06 70 ASP A O 1
ATOM 514 N N . VAL A 1 71 ? 3.030 7.348 -0.129 1.00 98.06 71 VAL A N 1
ATOM 515 C CA . VAL A 1 71 ? 4.030 6.524 0.560 1.00 98.06 71 VAL A CA 1
ATOM 516 C C . VAL A 1 71 ? 5.156 6.086 -0.376 1.00 98.06 71 VAL A C 1
ATOM 518 O O . VAL A 1 71 ? 5.926 5.189 -0.039 1.00 98.06 71 VAL A O 1
ATOM 521 N N . THR A 1 72 ? 5.288 6.714 -1.548 1.00 98.19 72 THR A N 1
ATOM 522 C CA . THR A 1 72 ? 6.253 6.329 -2.595 1.00 98.19 72 THR A CA 1
ATOM 523 C C . THR A 1 72 ? 7.687 6.239 -2.070 1.00 98.19 72 THR A C 1
ATOM 525 O O . THR A 1 72 ? 8.442 5.355 -2.465 1.00 98.19 72 THR A O 1
ATOM 528 N N . SER A 1 73 ? 8.061 7.116 -1.135 1.00 97.62 73 SER A N 1
ATOM 529 C CA . SER A 1 73 ? 9.406 7.165 -0.545 1.00 97.62 73 SER A CA 1
ATOM 530 C C . SER A 1 73 ? 9.769 5.947 0.315 1.00 97.62 73 SER A C 1
ATOM 532 O O . SER A 1 73 ? 10.948 5.752 0.609 1.00 97.62 73 SER A O 1
ATOM 534 N N . LEU A 1 74 ? 8.788 5.122 0.701 1.00 97.69 74 LEU A N 1
ATOM 535 C CA . LEU A 1 74 ? 9.006 3.878 1.445 1.00 97.69 74 LEU A CA 1
ATOM 536 C C . LEU A 1 74 ? 9.423 2.709 0.542 1.00 97.69 74 LEU A C 1
ATOM 538 O O . LEU A 1 74 ? 9.752 1.639 1.054 1.00 97.69 74 LEU A O 1
ATOM 542 N N . PHE A 1 75 ? 9.395 2.897 -0.780 1.00 97.88 75 PHE A N 1
ATOM 543 C CA . PHE A 1 75 ? 9.645 1.850 -1.761 1.00 97.88 75 PHE A CA 1
ATOM 544 C C . PHE A 1 75 ? 10.994 2.032 -2.453 1.00 97.88 75 PHE A C 1
ATOM 546 O O . PHE A 1 75 ? 11.371 3.130 -2.862 1.00 97.88 75 PHE A O 1
ATOM 553 N N . GLY A 1 76 ? 11.712 0.925 -2.627 1.00 96.75 76 GLY A N 1
ATOM 554 C CA . GLY A 1 76 ? 12.974 0.869 -3.357 1.00 96.75 76 GLY A CA 1
ATOM 555 C C . GLY A 1 76 ? 13.030 -0.339 -4.281 1.00 96.75 76 GLY A C 1
ATOM 556 O O . GLY A 1 76 ? 12.422 -1.370 -4.007 1.00 96.75 76 GLY A O 1
ATOM 557 N N . TYR A 1 77 ? 13.766 -0.221 -5.386 1.00 96.38 77 TYR A N 1
ATOM 558 C CA . TYR A 1 77 ? 13.972 -1.347 -6.293 1.00 96.38 77 TYR A CA 1
ATOM 559 C C . TYR A 1 77 ? 14.936 -2.371 -5.677 1.00 96.38 77 TYR A C 1
ATOM 561 O O . TYR A 1 77 ? 16.054 -2.031 -5.279 1.00 96.38 77 TYR A O 1
ATOM 569 N N . ASN A 1 78 ? 14.515 -3.632 -5.624 1.00 95.75 78 ASN A N 1
ATOM 570 C CA . ASN A 1 78 ? 15.316 -4.768 -5.194 1.00 95.75 78 ASN A CA 1
ATOM 571 C C . ASN A 1 78 ? 15.781 -5.559 -6.425 1.00 95.75 78 ASN A C 1
ATOM 573 O O . ASN A 1 78 ? 14.981 -6.165 -7.135 1.00 95.75 78 ASN A O 1
ATOM 577 N N . THR A 1 79 ? 17.094 -5.593 -6.662 1.00 93.62 79 THR A N 1
ATOM 578 C CA . THR A 1 79 ? 17.693 -6.265 -7.829 1.00 93.62 79 THR A CA 1
ATOM 579 C C . THR A 1 79 ? 17.645 -7.791 -7.762 1.00 93.62 79 THR A C 1
ATOM 581 O O . THR A 1 79 ? 17.781 -8.441 -8.795 1.00 93.62 79 THR A O 1
ATOM 584 N N . ILE A 1 80 ? 17.454 -8.380 -6.577 1.00 93.00 80 ILE A N 1
ATOM 585 C CA . ILE A 1 80 ? 17.331 -9.835 -6.404 1.00 93.00 80 ILE A CA 1
ATOM 586 C C . ILE A 1 80 ? 15.905 -10.272 -6.730 1.00 93.00 80 ILE A C 1
ATOM 588 O O . ILE A 1 80 ? 15.711 -11.214 -7.495 1.00 93.00 80 ILE A O 1
ATOM 592 N N . SER A 1 81 ? 14.917 -9.577 -6.167 1.00 92.00 81 SER A N 1
ATOM 593 C CA . SER A 1 81 ? 13.502 -9.853 -6.422 1.00 92.00 81 SER A CA 1
ATOM 594 C C . SER A 1 81 ? 13.015 -9.268 -7.750 1.00 92.00 81 SER A C 1
ATOM 596 O O . SER A 1 81 ? 11.918 -9.597 -8.173 1.00 92.00 81 SER A O 1
ATOM 598 N N . MET A 1 82 ? 13.803 -8.414 -8.412 1.00 93.06 82 MET A N 1
ATOM 599 C CA . MET A 1 82 ? 13.461 -7.735 -9.671 1.00 93.06 82 MET A CA 1
ATOM 600 C C . MET A 1 82 ? 12.146 -6.938 -9.603 1.00 93.06 82 MET A C 1
ATOM 602 O O . MET A 1 82 ? 11.323 -6.998 -10.514 1.00 93.06 82 MET A O 1
ATOM 606 N N . GLY A 1 83 ? 11.936 -6.200 -8.511 1.00 94.81 83 GLY A N 1
ATOM 607 C CA . GLY A 1 83 ? 10.723 -5.410 -8.285 1.00 94.81 83 GLY A CA 1
ATOM 608 C C . GLY A 1 83 ? 10.908 -4.357 -7.197 1.00 94.81 83 GLY A C 1
ATOM 609 O O . GLY A 1 83 ? 11.958 -4.293 -6.557 1.00 94.81 83 GLY A O 1
ATOM 610 N N . PHE A 1 84 ? 9.894 -3.520 -6.988 1.00 97.12 84 PHE A N 1
ATOM 611 C CA . PHE A 1 84 ? 9.886 -2.525 -5.917 1.00 97.12 84 PHE A CA 1
ATOM 612 C C . PHE A 1 84 ? 9.341 -3.135 -4.629 1.00 97.12 84 PHE A C 1
ATOM 614 O O . PHE A 1 84 ? 8.267 -3.732 -4.611 1.00 97.12 84 PHE A O 1
ATOM 621 N N . GLU A 1 85 ? 10.074 -2.950 -3.540 1.00 97.38 85 GLU A N 1
ATOM 622 C CA . GLU A 1 85 ? 9.720 -3.431 -2.209 1.00 97.38 85 GLU A CA 1
ATOM 623 C C . GLU A 1 85 ? 9.614 -2.253 -1.250 1.00 97.38 85 GLU A C 1
ATOM 625 O O . GLU A 1 85 ? 10.444 -1.343 -1.277 1.00 97.38 85 GLU A O 1
ATOM 630 N N . GLY A 1 86 ? 8.602 -2.287 -0.391 1.00 96.50 86 GLY A N 1
ATOM 631 C CA . GLY A 1 86 ? 8.406 -1.306 0.666 1.00 96.50 86 GLY A CA 1
ATOM 632 C C . GLY A 1 86 ? 7.659 -1.908 1.846 1.00 96.50 86 GLY A C 1
ATOM 633 O O . GLY A 1 86 ? 6.987 -2.933 1.724 1.00 96.50 86 GLY A O 1
ATOM 634 N N . SER A 1 87 ? 7.787 -1.263 3.000 1.00 96.19 87 SER A N 1
ATOM 635 C CA . SER A 1 87 ? 6.990 -1.573 4.184 1.00 96.19 87 SER A CA 1
ATOM 636 C C . SER A 1 87 ? 6.276 -0.310 4.622 1.00 96.19 87 SER A C 1
ATOM 638 O O . SER A 1 87 ? 6.906 0.740 4.736 1.00 96.19 87 SER A O 1
ATOM 640 N N . LEU A 1 88 ? 4.978 -0.413 4.874 1.00 96.00 88 LEU A N 1
ATOM 641 C CA . LEU A 1 88 ? 4.171 0.680 5.405 1.00 96.00 88 LEU A CA 1
ATOM 642 C C . LEU A 1 88 ? 3.359 0.191 6.597 1.00 96.00 88 LEU A C 1
ATOM 644 O O . LEU A 1 88 ? 3.041 -0.990 6.689 1.00 96.00 88 LEU A O 1
ATOM 648 N N . SER A 1 89 ? 3.023 1.095 7.504 1.00 96.50 89 SER A N 1
ATOM 649 C CA . SER A 1 89 ? 2.279 0.737 8.706 1.00 96.50 89 SER A CA 1
ATOM 650 C C . SER A 1 89 ? 0.803 1.076 8.521 1.00 96.50 89 SER A C 1
ATOM 652 O O . SER A 1 89 ? 0.480 2.199 8.133 1.00 96.50 89 SER A O 1
ATOM 654 N N . LEU A 1 90 ? -0.094 0.124 8.779 1.00 96.31 90 LEU A N 1
ATOM 655 C CA . LEU A 1 90 ? -1.545 0.318 8.698 1.00 96.31 90 LEU A CA 1
ATOM 656 C C . LEU A 1 90 ? -2.206 -0.039 10.015 1.00 96.31 90 LEU A C 1
ATOM 658 O O . LEU A 1 90 ? -1.834 -1.026 10.652 1.00 96.31 90 LEU A O 1
ATOM 662 N N . ARG A 1 91 ? -3.234 0.712 10.404 1.00 94.56 91 ARG A N 1
ATOM 663 C CA . ARG A 1 91 ? -3.933 0.404 11.646 1.00 94.56 91 ARG A CA 1
ATOM 664 C C . ARG A 1 91 ? -4.908 -0.755 11.503 1.00 94.56 91 ARG A C 1
ATOM 666 O O . ARG A 1 91 ? -5.779 -0.775 10.632 1.00 94.56 91 ARG A O 1
ATOM 673 N N . ALA A 1 92 ? -4.807 -1.687 12.439 1.00 93.44 92 ALA A N 1
ATOM 674 C CA . ALA A 1 92 ? -5.750 -2.755 12.712 1.00 93.44 92 ALA A CA 1
ATOM 675 C C . ALA A 1 92 ? -6.994 -2.258 13.433 1.00 93.44 92 ALA A C 1
ATOM 677 O O . ALA A 1 92 ? -7.310 -2.704 14.534 1.00 93.44 92 ALA A O 1
ATOM 678 N N . GLU A 1 93 ? -7.727 -1.344 12.824 1.00 89.38 93 GLU A N 1
ATOM 679 C CA . GLU A 1 93 ? -9.015 -0.916 13.347 1.00 89.38 93 GLU A CA 1
ATOM 680 C C . GLU A 1 93 ? -10.047 -0.780 12.244 1.00 89.38 93 GLU A C 1
ATOM 682 O O . GLU A 1 93 ? -9.752 -0.851 11.048 1.00 89.38 93 GLU A O 1
ATOM 687 N N . ARG A 1 94 ? -11.283 -0.652 12.698 1.00 89.56 94 ARG A N 1
ATOM 688 C CA . ARG A 1 94 ? -12.444 -0.430 11.863 1.00 89.56 94 ARG A CA 1
ATOM 689 C C . ARG A 1 94 ? -13.564 0.134 12.717 1.00 89.56 94 ARG A C 1
ATOM 691 O O . ARG A 1 94 ? -13.618 -0.141 13.918 1.00 89.56 94 ARG A O 1
ATOM 698 N N . ASP A 1 95 ? -14.522 0.791 12.085 1.00 86.00 95 ASP A N 1
ATOM 699 C CA . ASP A 1 95 ? -15.722 1.261 12.760 1.00 86.00 95 ASP A CA 1
ATOM 700 C C . ASP A 1 95 ? -16.520 0.078 13.333 1.00 86.00 95 ASP A C 1
ATOM 702 O O . ASP A 1 95 ? -16.899 -0.869 12.628 1.00 86.00 95 ASP A O 1
ATOM 706 N N . GLY A 1 96 ? -16.787 0.132 14.641 1.00 81.06 96 GLY A N 1
ATOM 707 C CA . GLY A 1 96 ? -17.628 -0.807 15.380 1.00 81.06 96 GLY A CA 1
ATOM 708 C C . GLY A 1 96 ? -18.991 -1.063 14.723 1.00 81.06 96 GLY A C 1
ATOM 709 O O . GLY A 1 96 ? -19.472 -2.198 14.744 1.00 81.06 96 GLY A O 1
ATOM 710 N N . ALA A 1 97 ? -19.584 -0.034 14.113 1.00 81.19 97 ALA A N 1
ATOM 711 C CA . ALA A 1 97 ? -20.878 -0.075 13.434 1.00 81.19 97 ALA A CA 1
ATOM 712 C C . ALA A 1 97 ? -20.783 -0.336 11.916 1.00 81.19 97 ALA A C 1
ATOM 714 O O . ALA A 1 97 ? -21.806 -0.613 11.281 1.00 81.19 97 ALA A O 1
ATOM 715 N N . GLY A 1 98 ? -19.582 -0.246 11.337 1.00 80.31 98 GLY A N 1
ATOM 716 C CA . GLY A 1 98 ? -19.323 -0.414 9.907 1.00 80.31 98 GLY A CA 1
ATOM 717 C C . GLY A 1 98 ? -19.210 -1.873 9.448 1.00 80.31 98 GLY A C 1
ATOM 718 O O . GLY A 1 98 ? -19.292 -2.824 10.227 1.00 80.31 98 GLY A O 1
ATOM 719 N N . SER A 1 99 ? -18.995 -2.074 8.144 1.00 83.31 99 SER A N 1
ATOM 720 C CA . SER A 1 99 ? -18.755 -3.405 7.554 1.00 83.31 99 SER A CA 1
ATOM 721 C C . SER A 1 99 ? -17.320 -3.919 7.736 1.00 83.31 99 SER A C 1
ATOM 723 O O . SER A 1 99 ? -17.043 -5.082 7.427 1.00 83.31 99 SER A O 1
ATOM 725 N N . GLY A 1 100 ? -16.420 -3.076 8.240 1.00 87.56 100 GLY A N 1
ATOM 726 C CA . GLY A 1 100 ? -14.982 -3.299 8.250 1.00 87.56 100 GLY A CA 1
ATOM 727 C C . GLY A 1 100 ? -14.265 -2.346 7.298 1.00 87.56 100 GLY A C 1
ATOM 728 O O . GLY A 1 100 ? -14.821 -1.950 6.268 1.00 87.56 100 GLY A O 1
ATOM 729 N N . ARG A 1 101 ? -13.013 -2.038 7.635 1.00 92.25 101 ARG A N 1
ATOM 730 C CA . ARG A 1 101 ? -12.167 -1.100 6.906 1.00 92.25 101 ARG A CA 1
ATOM 731 C C . ARG A 1 101 ? -11.487 -1.777 5.730 1.00 92.25 101 ARG A C 1
ATOM 733 O O . ARG A 1 101 ? -11.117 -2.952 5.794 1.00 92.25 101 ARG A O 1
ATOM 740 N N . THR A 1 102 ? -11.274 -1.014 4.668 1.00 94.44 102 THR A N 1
ATOM 741 C CA . THR A 1 102 ? -10.407 -1.405 3.563 1.00 94.44 102 THR A CA 1
ATOM 742 C C . THR A 1 102 ? -9.376 -0.317 3.299 1.00 94.44 102 THR A C 1
ATOM 744 O O . THR A 1 102 ? -9.727 0.855 3.179 1.00 94.44 102 THR A O 1
ATOM 747 N N . TYR A 1 103 ? -8.111 -0.715 3.191 1.00 96.44 103 TYR A N 1
ATOM 748 C CA . TYR A 1 103 ? -7.049 0.115 2.639 1.00 96.44 103 TYR A CA 1
ATOM 749 C C . TYR A 1 103 ? -6.815 -0.307 1.194 1.00 96.44 103 TYR A C 1
ATOM 751 O O . TYR A 1 103 ? -6.618 -1.491 0.915 1.00 96.44 103 TYR A O 1
ATOM 759 N N . THR A 1 104 ? -6.843 0.648 0.271 1.00 97.00 104 THR A N 1
ATOM 760 C CA . THR A 1 104 ? -6.509 0.408 -1.136 1.00 97.00 104 THR A CA 1
ATOM 761 C C . THR A 1 104 ? -5.157 1.028 -1.424 1.00 97.00 104 THR A C 1
ATOM 763 O O . THR A 1 104 ? -5.018 2.248 -1.373 1.00 97.00 104 THR A O 1
ATOM 766 N N . ILE A 1 105 ? -4.175 0.187 -1.737 1.00 97.50 105 ILE A N 1
ATOM 767 C CA . ILE A 1 105 ? -2.848 0.621 -2.172 1.00 97.50 105 ILE A CA 1
ATOM 768 C C . ILE A 1 105 ? -2.865 0.668 -3.692 1.00 97.50 105 ILE A C 1
ATOM 770 O O . ILE A 1 105 ? -3.213 -0.324 -4.331 1.00 97.50 105 ILE A O 1
ATOM 774 N N . THR A 1 106 ? -2.497 1.803 -4.273 1.00 97.56 106 THR A N 1
ATOM 775 C CA . THR A 1 106 ? -2.398 1.994 -5.722 1.00 97.56 106 THR A CA 1
ATOM 776 C C . THR A 1 106 ? -0.972 2.363 -6.083 1.00 97.56 106 THR A C 1
ATOM 778 O O . THR A 1 106 ? -0.422 3.299 -5.514 1.00 97.56 106 THR A O 1
ATOM 781 N N . ALA A 1 107 ? -0.390 1.653 -7.045 1.00 97.81 107 ALA A N 1
ATOM 782 C CA . ALA A 1 107 ? 0.930 1.946 -7.582 1.00 97.81 107 ALA A CA 1
ATOM 783 C C . ALA A 1 107 ? 0.844 2.293 -9.070 1.00 97.81 107 ALA A C 1
ATOM 785 O O . ALA A 1 107 ? 0.064 1.686 -9.812 1.00 97.81 107 ALA A O 1
ATOM 786 N N . ILE A 1 108 ? 1.659 3.255 -9.497 1.00 97.81 108 ILE A N 1
ATOM 787 C CA . ILE A 1 108 ? 1.780 3.687 -10.889 1.00 97.81 108 ILE A CA 1
ATOM 788 C C . ILE A 1 108 ? 3.236 3.535 -11.330 1.00 97.81 108 ILE A C 1
ATOM 790 O O . ILE A 1 108 ? 4.146 4.076 -10.701 1.00 97.81 108 ILE A O 1
ATOM 794 N N . LEU A 1 109 ? 3.440 2.821 -12.434 1.00 96.94 109 LEU A N 1
ATOM 795 C CA . LEU A 1 109 ? 4.737 2.591 -13.065 1.00 96.94 109 LEU A CA 1
ATOM 796 C C . LEU A 1 109 ? 4.783 3.250 -14.446 1.00 96.94 109 LEU A C 1
ATOM 798 O O . LEU A 1 109 ? 3.770 3.311 -15.146 1.00 96.94 109 LEU A O 1
ATOM 802 N N . LEU A 1 110 ? 5.971 3.708 -14.831 1.00 95.94 110 LEU A N 1
ATOM 803 C CA . LEU A 1 110 ? 6.291 4.260 -16.145 1.00 95.94 110 LEU A CA 1
ATOM 804 C C . LEU A 1 110 ? 7.417 3.441 -16.779 1.00 95.94 110 LEU A C 1
ATOM 806 O O . LEU A 1 110 ? 8.430 3.187 -16.124 1.00 95.94 110 LEU A O 1
ATOM 810 N N . ASP A 1 111 ? 7.253 3.052 -18.041 1.00 94.50 111 ASP A N 1
ATOM 811 C CA . ASP A 1 111 ? 8.316 2.413 -18.820 1.00 94.50 111 ASP A CA 1
ATOM 812 C C . ASP A 1 111 ? 9.163 3.431 -19.615 1.00 94.50 111 ASP A C 1
ATOM 814 O O . ASP A 1 111 ? 8.884 4.632 -19.665 1.00 94.50 111 ASP A O 1
ATOM 818 N N . THR A 1 1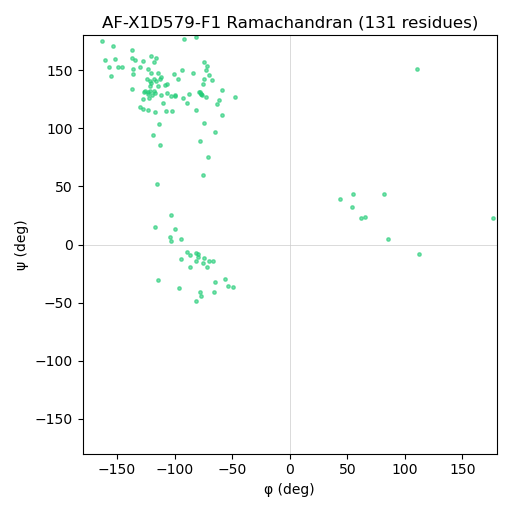12 ? 10.201 2.942 -20.296 1.00 93.50 112 THR A N 1
ATOM 819 C CA . THR A 1 112 ? 11.101 3.769 -21.122 1.00 93.50 112 THR A CA 1
ATOM 820 C C . THR A 1 112 ? 10.460 4.309 -22.406 1.00 93.50 112 THR A C 1
ATOM 822 O O . THR A 1 112 ? 11.007 5.220 -23.031 1.00 93.50 112 THR A O 1
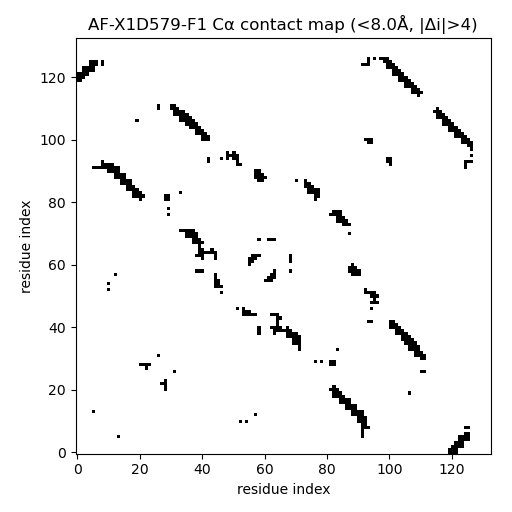ATOM 825 N N . ALA A 1 113 ? 9.300 3.781 -22.803 1.00 94.62 113 ALA A N 1
ATOM 826 C CA . ALA A 1 113 ? 8.495 4.248 -23.927 1.00 94.62 113 ALA A CA 1
ATOM 827 C C . ALA A 1 113 ? 7.397 5.247 -23.501 1.00 94.62 113 ALA A C 1
ATOM 829 O O . ALA A 1 113 ? 6.623 5.701 -24.347 1.00 94.62 113 ALA A O 1
ATOM 830 N N . ASN A 1 114 ? 7.368 5.635 -22.222 1.00 93.88 114 ASN A N 1
ATOM 831 C CA . ASN A 1 114 ? 6.348 6.459 -21.575 1.00 93.88 114 ASN A CA 1
ATOM 832 C C . ASN A 1 114 ? 4.948 5.823 -21.495 1.00 93.88 114 ASN A C 1
ATOM 834 O O . ASN A 1 114 ? 3.948 6.540 -21.381 1.00 93.88 114 ASN A O 1
ATOM 838 N N . ASN A 1 115 ? 4.848 4.497 -21.537 1.00 94.25 115 ASN A N 1
ATOM 839 C CA . ASN A 1 115 ? 3.618 3.805 -21.184 1.00 94.25 115 ASN A CA 1
ATOM 840 C C . ASN A 1 115 ? 3.449 3.808 -19.665 1.00 94.25 115 ASN A C 1
ATOM 842 O O . ASN A 1 115 ? 4.397 3.575 -18.914 1.00 94.25 115 ASN A O 1
ATOM 846 N N . ILE A 1 116 ? 2.218 4.054 -19.221 1.00 95.38 116 ILE A N 1
ATOM 847 C CA . ILE A 1 116 ? 1.851 4.053 -17.808 1.00 95.38 116 ILE A CA 1
ATOM 848 C C . ILE A 1 116 ? 1.037 2.800 -17.508 1.00 95.38 116 ILE A C 1
ATOM 850 O O . ILE A 1 116 ? 0.040 2.524 -18.180 1.00 95.38 116 ILE A O 1
ATOM 854 N N . ALA A 1 117 ? 1.429 2.088 -16.457 1.00 95.38 117 ALA A N 1
ATOM 855 C CA . ALA A 1 117 ? 0.662 0.997 -15.879 1.00 95.38 117 ALA A CA 1
ATOM 856 C C . ALA A 1 117 ? 0.240 1.352 -14.451 1.00 95.38 117 ALA A C 1
ATOM 858 O O . ALA A 1 117 ? 1.008 1.934 -13.689 1.00 95.38 117 ALA A O 1
ATOM 859 N N . GLN A 1 118 ? -0.985 0.978 -14.087 1.00 95.69 118 GLN A N 1
ATOM 860 C CA . GLN A 1 118 ? -1.517 1.137 -12.737 1.00 95.69 118 GLN A CA 1
ATOM 861 C C . GLN A 1 118 ? -1.925 -0.230 -12.193 1.00 95.69 118 GLN A C 1
ATOM 863 O O . GLN A 1 118 ? -2.582 -1.007 -12.888 1.00 95.69 118 GLN A O 1
ATOM 868 N N . THR A 1 119 ? -1.582 -0.500 -10.937 1.00 94.38 119 THR A N 1
ATOM 869 C CA . THR A 1 119 ? -2.011 -1.699 -10.209 1.00 94.38 119 THR A CA 1
ATOM 870 C C . THR A 1 119 ? -2.489 -1.338 -8.808 1.00 94.38 119 THR A C 1
ATOM 872 O O . THR A 1 119 ? -2.161 -0.269 -8.289 1.00 94.38 119 THR A O 1
ATOM 875 N N . SER A 1 120 ? -3.286 -2.213 -8.198 1.00 94.75 120 SER A N 1
ATOM 876 C CA . SER A 1 120 ? -3.729 -2.039 -6.818 1.00 94.75 120 SER A CA 1
ATOM 877 C C . SER A 1 120 ? -3.883 -3.353 -6.057 1.00 94.75 120 SER A C 1
ATOM 879 O O . SER A 1 120 ? -4.175 -4.413 -6.628 1.00 94.75 120 SER A O 1
ATOM 881 N N . CYS A 1 121 ? -3.722 -3.266 -4.738 1.00 93.31 121 CYS A N 1
ATOM 882 C CA . CYS A 1 121 ? -4.080 -4.315 -3.790 1.00 93.31 121 CYS A CA 1
ATOM 883 C C . CYS A 1 121 ? -4.985 -3.759 -2.685 1.00 93.31 121 CYS A C 1
ATOM 885 O O . CYS A 1 121 ? -5.049 -2.547 -2.459 1.00 93.31 121 CYS A O 1
ATOM 887 N N . VAL A 1 122 ? -5.734 -4.654 -2.038 1.00 95.25 122 VAL A N 1
ATOM 888 C CA . VAL A 1 122 ? -6.702 -4.290 -0.999 1.00 95.25 122 VAL A CA 1
ATOM 889 C C . VAL A 1 122 ? -6.374 -5.033 0.285 1.00 95.25 122 VAL A C 1
ATOM 891 O O . VAL A 1 122 ? -6.233 -6.254 0.302 1.00 95.25 122 VAL A O 1
ATOM 894 N N . ILE A 1 123 ? -6.299 -4.293 1.381 1.00 95.12 123 ILE A N 1
ATOM 895 C CA . ILE A 1 123 ? -6.076 -4.827 2.721 1.00 95.12 123 ILE A CA 1
ATOM 896 C C . ILE A 1 123 ? -7.353 -4.607 3.510 1.00 95.12 123 ILE A C 1
ATOM 898 O O . ILE A 1 123 ? -7.886 -3.501 3.524 1.00 95.12 123 ILE A O 1
ATOM 902 N N . VAL A 1 124 ? -7.866 -5.657 4.143 1.00 94.38 124 VAL A N 1
ATOM 903 C CA . VAL A 1 124 ? -9.156 -5.619 4.834 1.00 94.38 124 VAL A CA 1
ATOM 904 C C . VAL A 1 124 ? -8.991 -5.812 6.338 1.00 94.38 124 VAL A C 1
ATOM 906 O O . VAL A 1 124 ? -8.285 -6.717 6.785 1.00 94.38 124 VAL A O 1
ATOM 909 N N . VAL A 1 125 ? -9.712 -5.002 7.111 1.00 93.19 125 VAL A N 1
ATOM 910 C CA . VAL A 1 125 ? -9.939 -5.163 8.552 1.00 93.19 125 VAL A CA 1
ATOM 911 C C . VAL A 1 125 ? -11.428 -5.486 8.740 1.00 93.19 125 VAL A C 1
ATOM 913 O O . VAL A 1 125 ? -12.255 -4.586 8.887 1.00 93.19 125 VAL A O 1
ATOM 916 N N . PRO A 1 126 ? -11.838 -6.763 8.649 1.00 90.88 126 PRO A N 1
ATOM 917 C CA . PRO A 1 126 ? -13.251 -7.115 8.619 1.00 90.88 126 PRO A CA 1
ATOM 918 C C . PRO A 1 126 ? -13.907 -6.975 9.996 1.00 90.88 126 PRO A C 1
ATOM 920 O O . PRO A 1 126 ? -13.255 -7.105 11.032 1.00 90.88 126 PRO A O 1
ATOM 923 N N . HIS A 1 127 ? -15.231 -6.800 10.016 1.00 83.25 127 HIS A N 1
ATOM 924 C CA . HIS A 1 127 ? -16.005 -6.828 11.261 1.00 83.25 127 HIS A CA 1
ATOM 925 C C . HIS A 1 127 ? -15.999 -8.218 11.917 1.00 83.25 127 HIS A C 1
ATOM 927 O O . HIS A 1 127 ? -15.918 -8.346 13.143 1.00 83.25 127 HIS A O 1
ATOM 933 N N . ASP A 1 128 ? -16.114 -9.275 11.115 1.00 81.31 128 ASP A N 1
ATOM 934 C CA . ASP A 1 128 ? -16.128 -10.654 11.579 1.00 81.31 128 ASP A CA 1
ATOM 935 C C . ASP A 1 128 ? -15.261 -11.562 10.695 1.00 81.31 128 ASP A C 1
ATOM 937 O O . ASP A 1 128 ? -14.909 -11.243 9.563 1.00 81.31 128 ASP A O 1
ATOM 941 N N . ARG A 1 129 ? -14.886 -12.719 11.247 1.00 73.88 129 ARG A N 1
ATOM 942 C CA . ARG A 1 129 ? -14.167 -13.780 10.524 1.00 73.88 129 ARG A CA 1
ATOM 943 C C . ARG A 1 129 ? -15.095 -14.901 10.063 1.00 73.88 129 ARG A C 1
ATOM 945 O O . ARG A 1 129 ? -14.622 -15.990 9.729 1.00 73.88 129 ARG A O 1
ATOM 952 N N . ARG A 1 130 ? -16.419 -14.706 10.103 1.00 66.94 130 ARG A N 1
ATOM 953 C CA . ARG A 1 130 ? -17.347 -15.755 9.671 1.00 66.94 130 ARG A CA 1
ATOM 954 C C . ARG A 1 130 ? -17.365 -15.750 8.151 1.00 66.94 130 ARG A C 1
ATOM 956 O O . ARG A 1 130 ? -18.180 -15.086 7.526 1.00 66.94 130 ARG A O 1
ATOM 963 N N . GLY A 1 131 ? -16.450 -16.521 7.566 1.00 49.62 131 GLY A N 1
ATOM 964 C CA . GLY A 1 131 ? -16.427 -16.762 6.131 1.00 49.62 131 GLY A CA 1
ATOM 965 C C . GLY A 1 131 ? -17.823 -17.137 5.643 1.00 49.62 131 GLY A C 1
ATOM 966 O O . GLY A 1 131 ? -18.457 -18.045 6.192 1.00 49.62 131 GLY A O 1
ATOM 967 N N . LYS A 1 132 ? -18.313 -16.430 4.620 1.00 38.84 132 LYS A N 1
ATOM 968 C CA . LYS A 1 132 ? -19.410 -16.956 3.812 1.00 38.84 132 LYS A CA 1
ATOM 969 C C . LYS A 1 132 ? -18.909 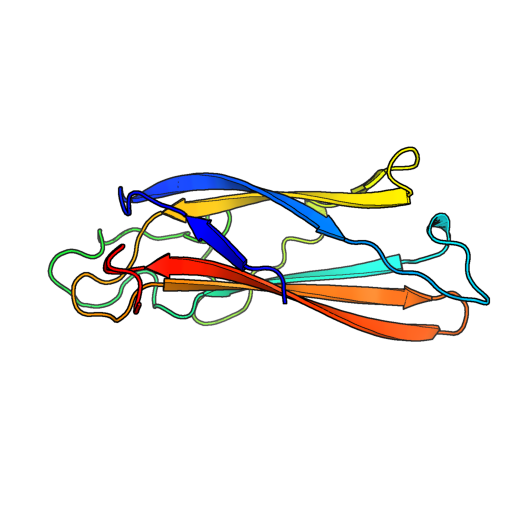-18.279 3.230 1.00 38.84 132 LYS A C 1
ATOM 971 O O . LYS A 1 132 ? -17.947 -18.283 2.467 1.00 38.84 132 LYS A O 1
ATOM 976 N N . LYS A 1 133 ? -19.495 -19.379 3.703 1.00 33.84 133 LYS A N 1
ATOM 977 C CA . LYS A 1 133 ? -19.385 -20.687 3.054 1.00 33.84 133 LYS A CA 1
ATOM 978 C C . LYS A 1 133 ? -19.970 -20.626 1.651 1.00 33.84 133 LYS A C 1
ATOM 980 O O . LYS 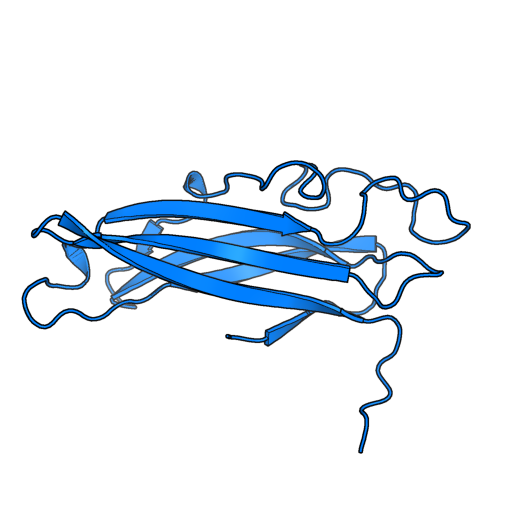A 1 133 ? -20.936 -19.849 1.469 1.00 33.84 133 LYS A O 1
#

Foldseek 3Di:
DAEAEQDDLPFDKDKDKDWDFDDDPPFQLVQKDWPFKWKAKCDWCCPPADPQPNGACQKQHHTRHPPTDTPSVQWDQDPVVSTIIGMIIGTSTDGLPDQWMKMKIKIWMAHPVRDIDIDIDIYTNGNDPPDDD

Radius of gyration: 16.33 Å; Cα contacts (8 Å, |Δi|>4): 297; chains: 1; bounding box: 39×33×45 Å

Nearest PDB structures (foldseek):
  4kkq-assembly1_B  TM=4.986E-01  e=2.127E-01  Vibrio cholerae MJ-1236
  3irz-assembly1_A  TM=4.415E-01  e=9.842E-01  Staphylococcus saprophyticus subsp. saprophyticus ATCC 15305 = NCTC 7292
  3irp-assembly1_X  TM=4.349E-01  e=5.399E+00  Staphylococcus saprophyticus subsp. saprophyticus ATCC 15305 = NCTC 7292
  2okm-assembly1_A  TM=2.294E-01  e=1.383E+00  Enterococcus faecalis
  3is1-assembly1_X  TM=3.140E-01  e=9.523E+00  Staphylococcus saprophyticus subsp. saprophyticus ATCC 15305 = NCTC 7292

Organism: NCBI:txid412755

Solvent-accessible surface area (backbone atoms only — not comparable to full-atom values): 7647 Å² total; per-residue (Å²): 116,56,79,46,81,42,75,69,73,72,66,43,75,42,80,42,80,46,78,48,73,67,85,56,99,87,46,58,58,85,62,46,40,81,76,42,30,33,35,30,33,76,46,59,54,73,56,95,67,97,58,40,71,83,50,73,25,48,46,68,69,35,64,17,46,90,48,62,39,80,52,42,89,50,47,47,79,37,84,87,80,52,28,36,40,31,60,49,37,36,44,17,35,34,49,65,88,51,81,34,26,39,39,41,39,39,39,33,39,32,43,86,86,70,51,77,50,76,52,54,36,40,37,35,20,62,69,68,85,79,72,84,126